Protein AF-A0A0S9EVK9-F1 (afdb_monomer)

Solvent-accessible surface area (backbone atoms only — not comparable to full-atom values): 9084 Å² total; per-residue (Å²): 111,67,34,51,65,43,70,71,60,39,54,47,44,68,74,63,48,76,78,95,62,86,56,40,93,83,72,45,74,89,84,74,71,67,26,66,79,41,80,55,99,51,52,30,57,53,98,85,66,33,39,28,31,40,39,28,41,49,50,67,58,40,41,69,64,36,43,64,50,28,63,77,66,72,50,96,62,34,36,37,50,54,49,40,40,48,49,5,45,76,68,69,28,47,25,48,41,90,61,53,38,83,83,28,37,45,44,38,30,49,42,54,70,70,54,52,55,54,52,21,64,36,91,64,27,66,36,35,34,43,37,63,47,88,41,79,73,62,57,95,72,81,60,89,89,65,78,70,54,78,88,56,70,76,84,130

Nearest PDB structures (foldseek):
  8c4x-assembly2_B  TM=7.072E-01  e=1.702E-02  Actinomadura keratinilytica
  8c4z-assembly1_A  TM=4.756E-01  e=8.420E-03  Thermus sp. Rt41A
  3sqo-assembly1_P  TM=5.079E-01  e=5.739E-02  Homo sapiens
  8gkq-assembly1_A  TM=5.161E-01  e=5.386E-01  Aspergillus fumigatus Af293
  8gkp-assembly2_J  TM=4.897E-01  e=9.580E-01  Aspergillus fumigatus Af293

Sequence (156 aa):
MTYSQDAAVCAWMAAHVQPFAWPVQAVGPRTWAPATVQTVDTPMRNAQGLAQYRVTSNLLVLQSHYAPQIQAKGLAQSSSQLWAQEAACKHAISVESQTLTNLSYEFTAYMPDSTAARIAQEDYTAGIRQVRKPDPCRPEVVFPGTPLPPECRTGT

Mean predicted aligned error: 5.92 Å

Secondary structure (DSSP, 8-state):
-EE---HHHHHHHHHHSPPP---HHHH-S--SPPPPEE--SSB-B-TT-PEEEEEE--HHHHHHHHHHHHHHHT----HHHHHHHHHHHHHT-EEEGGG--TT--EEEEEE-HHHHHHHHTSTT--EEEEPBPP-TTS-SS--TT-PPPGGGG---

Radius of gyration: 18.05 Å; Cα contacts (8 Å, |Δi|>4): 258; chains: 1; bounding box: 46×34×58 Å

Foldseek 3Di:
DKQAADPVLLVVLVVQADPDDFPCVQPNDQDDDQADEAEDPAFDADPVRFFKKKWFFDLSRLCSRCVVSCVVVVNPAASQRSVNNNLNNVLRWMWDCPQGDNRDGIIMTGDHPVSQVVSSRDSRTPYMYGHHDADLLDHPDDDPPDDGDPVNPPDD

Structure (mmCIF, N/CA/C/O backbone):
data_AF-A0A0S9EVK9-F1
#
_entry.id   AF-A0A0S9EVK9-F1
#
loop_
_atom_site.group_PDB
_atom_site.id
_atom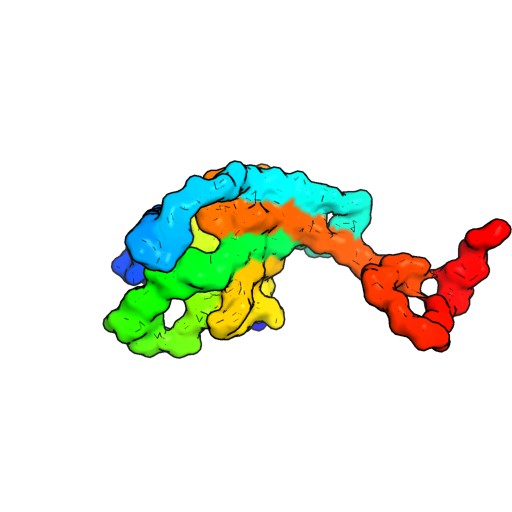_site.type_symbol
_atom_site.label_atom_id
_atom_site.label_alt_id
_atom_site.label_comp_id
_atom_site.label_asym_id
_atom_site.label_entity_id
_atom_site.label_seq_id
_atom_site.pdbx_PDB_ins_code
_atom_site.Cartn_x
_atom_site.Cartn_y
_atom_site.Cartn_z
_atom_site.occupancy
_atom_site.B_iso_or_equiv
_atom_site.auth_seq_id
_atom_site.auth_comp_id
_atom_site.auth_asym_id
_atom_site.auth_atom_id
_atom_site.pdbx_PDB_model_num
ATOM 1 N N . MET A 1 1 ? 13.501 4.669 5.309 1.00 66.31 1 MET A N 1
ATOM 2 C CA . MET A 1 1 ? 12.965 3.636 6.218 1.00 66.31 1 MET A CA 1
ATOM 3 C C . MET A 1 1 ? 12.209 2.632 5.356 1.00 66.31 1 MET A C 1
ATOM 5 O O . MET A 1 1 ? 11.792 2.987 4.259 1.00 66.31 1 MET A O 1
ATOM 9 N N . THR A 1 2 ? 12.073 1.387 5.785 1.00 83.06 2 THR A N 1
ATOM 10 C CA . THR A 1 2 ? 11.271 0.386 5.067 1.00 83.06 2 THR A CA 1
ATOM 11 C C . THR A 1 2 ? 10.285 -0.169 6.075 1.00 83.06 2 THR A C 1
ATOM 13 O O . THR A 1 2 ? 10.692 -0.489 7.190 1.00 83.06 2 THR A O 1
ATOM 16 N N . TYR A 1 3 ? 9.008 -0.230 5.716 1.00 86.25 3 TYR A N 1
ATOM 17 C CA . TYR A 1 3 ? 8.003 -0.901 6.531 1.00 86.25 3 TYR A CA 1
ATOM 18 C C . TYR A 1 3 ? 8.029 -2.374 6.148 1.00 86.25 3 TYR A C 1
ATOM 20 O O . TYR A 1 3 ? 7.862 -2.717 4.979 1.00 86.25 3 TYR A O 1
ATOM 28 N N . SER A 1 4 ? 8.293 -3.233 7.121 1.00 87.50 4 SER A N 1
ATOM 29 C CA . SER A 1 4 ? 8.345 -4.680 6.949 1.00 87.50 4 SER A CA 1
ATOM 30 C C . SER A 1 4 ? 7.443 -5.358 7.974 1.00 87.50 4 SER A C 1
ATOM 32 O O . SER A 1 4 ? 6.895 -4.720 8.879 1.00 87.50 4 SER A O 1
ATOM 34 N N . GLN A 1 5 ? 7.272 -6.667 7.815 1.00 88.25 5 GLN A N 1
ATOM 35 C CA . GLN A 1 5 ? 6.519 -7.498 8.742 1.00 88.25 5 GLN A CA 1
ATOM 36 C C . GLN A 1 5 ? 7.331 -7.729 10.028 1.00 88.25 5 GLN A C 1
ATOM 38 O O . GLN A 1 5 ? 7.983 -8.756 10.194 1.00 88.25 5 GLN A O 1
ATOM 43 N N . ASP A 1 6 ? 7.322 -6.748 10.926 1.00 92.81 6 ASP A N 1
ATOM 44 C CA . ASP A 1 6 ? 7.801 -6.923 12.296 1.00 92.81 6 ASP A CA 1
ATOM 45 C C . ASP A 1 6 ? 6.668 -7.468 13.174 1.00 92.81 6 ASP A C 1
ATOM 47 O O . ASP A 1 6 ? 5.570 -6.915 13.199 1.00 92.81 6 ASP A O 1
ATOM 51 N N . ALA A 1 7 ? 6.917 -8.561 13.898 1.00 92.75 7 ALA A N 1
ATOM 52 C CA . ALA A 1 7 ? 5.871 -9.257 14.645 1.00 92.75 7 ALA A CA 1
ATOM 53 C C . ALA A 1 7 ? 5.240 -8.390 15.749 1.00 92.75 7 ALA A C 1
ATOM 55 O O . ALA A 1 7 ? 4.021 -8.429 15.932 1.00 92.75 7 ALA A O 1
ATOM 56 N N . ALA A 1 8 ? 6.041 -7.591 16.460 1.00 94.50 8 ALA A N 1
ATOM 57 C CA . ALA A 1 8 ? 5.542 -6.728 17.526 1.00 94.50 8 ALA A CA 1
ATOM 58 C C . ALA A 1 8 ? 4.725 -5.568 16.946 1.00 94.50 8 ALA A C 1
ATOM 60 O O . ALA A 1 8 ? 3.635 -5.270 17.440 1.00 94.50 8 ALA A O 1
ATOM 61 N N . VAL A 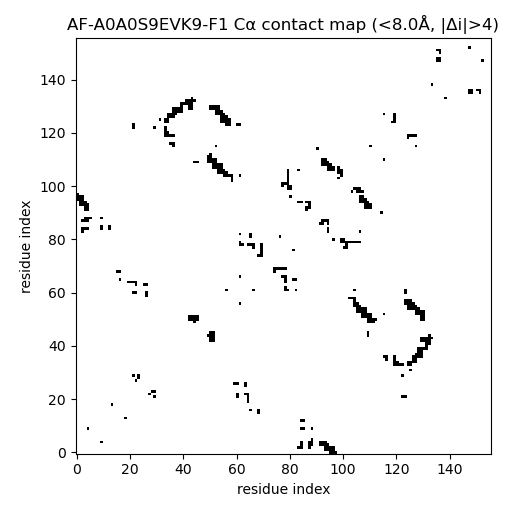1 9 ? 5.203 -4.965 15.854 1.00 92.56 9 VAL A N 1
ATOM 62 C CA . VAL A 1 9 ? 4.465 -3.909 15.151 1.00 92.56 9 VAL A CA 1
ATOM 63 C C . VAL A 1 9 ? 3.164 -4.452 14.560 1.00 92.56 9 VAL A C 1
ATOM 65 O O . VAL A 1 9 ? 2.122 -3.819 14.707 1.00 92.56 9 VAL A O 1
ATOM 68 N N . CYS A 1 10 ? 3.173 -5.637 13.952 1.00 94.94 10 CYS A N 1
ATOM 69 C CA . CYS A 1 10 ? 1.966 -6.227 13.375 1.00 94.94 10 CYS A CA 1
ATOM 70 C C . CYS A 1 10 ? 0.936 -6.629 14.433 1.00 94.94 10 CYS A C 1
ATOM 72 O O . CYS A 1 10 ? -0.257 -6.405 14.227 1.00 94.94 10 CYS A O 1
ATOM 74 N N . ALA A 1 11 ? 1.375 -7.147 15.582 1.00 95.25 11 ALA A N 1
ATOM 75 C CA . ALA A 1 11 ? 0.488 -7.386 16.717 1.00 95.25 11 ALA A CA 1
ATOM 76 C C . ALA A 1 11 ? -0.117 -6.074 17.240 1.00 95.25 11 ALA A C 1
ATOM 78 O O . ALA A 1 11 ? -1.316 -6.009 17.516 1.00 95.25 11 ALA A O 1
ATOM 79 N N . TRP A 1 12 ? 0.686 -5.009 17.322 1.00 93.81 12 TRP A N 1
ATOM 80 C CA . TRP A 1 12 ? 0.192 -3.689 17.701 1.00 93.81 12 TRP A CA 1
ATOM 81 C C . TRP A 1 12 ? -0.843 -3.162 16.701 1.00 93.81 12 TRP A C 1
ATOM 83 O O . TRP A 1 12 ? -1.916 -2.738 17.128 1.00 93.81 12 TRP A O 1
ATOM 93 N N . MET A 1 13 ? -0.567 -3.247 15.394 1.00 93.44 13 MET A N 1
ATOM 94 C CA . MET A 1 13 ? -1.494 -2.827 14.337 1.00 93.44 13 MET A CA 1
ATOM 95 C C . MET A 1 13 ? -2.822 -3.570 14.455 1.00 93.44 13 MET A C 1
ATOM 97 O O . MET A 1 13 ? -3.862 -2.928 14.519 1.00 93.44 13 MET A O 1
ATOM 101 N N . ALA A 1 14 ? -2.795 -4.898 14.581 1.00 93.12 14 ALA A N 1
ATOM 102 C CA . ALA A 1 14 ? -4.007 -5.705 14.715 1.00 93.12 14 ALA A CA 1
ATOM 103 C C . ALA A 1 14 ? -4.828 -5.366 15.975 1.00 93.12 14 ALA A C 1
ATOM 105 O O . ALA A 1 14 ? -6.051 -5.475 15.963 1.00 93.12 14 ALA A O 1
ATOM 106 N N . ALA A 1 15 ? -4.171 -4.951 17.061 1.00 92.94 15 ALA A N 1
ATOM 107 C CA . ALA A 1 15 ? -4.840 -4.590 18.309 1.00 92.94 15 ALA A CA 1
ATOM 108 C C . ALA A 1 15 ? -5.385 -3.148 18.333 1.00 92.94 15 ALA A C 1
ATOM 110 O O . ALA A 1 15 ? -6.273 -2.847 19.132 1.00 92.94 15 ALA A O 1
ATOM 111 N N . HIS A 1 16 ? -4.851 -2.242 17.505 1.00 90.88 16 HIS A N 1
ATOM 112 C CA . HIS A 1 16 ? -5.112 -0.799 17.626 1.00 90.88 16 HIS A CA 1
ATOM 113 C C . HIS A 1 16 ? -5.686 -0.147 16.371 1.00 90.88 16 HIS A C 1
ATOM 115 O O . HIS A 1 16 ? -6.349 0.888 16.477 1.00 90.88 16 HIS A O 1
ATOM 121 N N . VAL A 1 17 ? -5.451 -0.730 15.201 1.00 90.56 17 VAL A N 1
ATOM 122 C CA . VAL A 1 17 ? -6.008 -0.283 13.929 1.00 90.56 17 VAL A CA 1
ATOM 123 C C . VAL A 1 17 ? -7.197 -1.172 13.609 1.00 90.56 17 VAL A C 1
ATOM 125 O O . VAL A 1 17 ? -7.093 -2.394 13.560 1.00 90.56 17 VAL A O 1
ATOM 128 N N . GLN A 1 18 ? -8.359 -0.541 13.461 1.00 88.44 18 GLN A N 1
ATOM 129 C CA . GLN A 1 18 ? -9.575 -1.255 13.094 1.00 88.44 18 GLN A CA 1
ATOM 130 C C . GLN A 1 18 ? -9.410 -1.846 11.692 1.00 88.44 18 GLN A C 1
ATOM 132 O O . GLN A 1 18 ? -8.817 -1.174 10.849 1.00 88.44 18 GLN A O 1
ATOM 137 N N . PRO A 1 19 ? -9.958 -3.041 11.408 1.00 89.00 19 PRO A N 1
ATOM 138 C CA . PRO A 1 19 ? -9.987 -3.561 10.050 1.00 89.00 19 PRO A CA 1
ATOM 139 C C . PRO A 1 19 ? -10.565 -2.531 9.082 1.00 89.00 19 PRO A C 1
ATOM 141 O O . PRO A 1 19 ? -11.505 -1.805 9.428 1.00 89.00 19 PRO A O 1
ATOM 144 N N . PHE A 1 20 ? -10.020 -2.476 7.867 1.00 90.25 20 PHE A N 1
ATOM 145 C CA . PHE A 1 20 ? -10.525 -1.546 6.869 1.00 90.25 20 PHE A CA 1
ATOM 146 C C . PHE A 1 20 ? -12.021 -1.758 6.614 1.00 90.25 20 PHE A C 1
ATOM 148 O O . PHE A 1 20 ? -12.465 -2.845 6.244 1.00 90.25 20 PHE A O 1
ATOM 155 N N . ALA A 1 21 ? -12.778 -0.676 6.757 1.00 88.75 21 ALA A N 1
ATOM 156 C CA . ALA A 1 21 ? -14.165 -0.576 6.349 1.00 88.75 21 ALA A CA 1
ATOM 157 C C . ALA A 1 21 ? -14.318 0.695 5.519 1.00 88.75 21 ALA A C 1
ATOM 159 O O . ALA A 1 21 ? -13.829 1.760 5.908 1.00 88.75 21 ALA A O 1
ATOM 160 N N . TRP A 1 22 ? -14.998 0.586 4.377 1.00 90.94 22 TRP A N 1
ATOM 161 C CA . TRP A 1 22 ? -15.192 1.727 3.493 1.00 90.94 22 TRP A CA 1
ATOM 162 C C . TRP A 1 22 ? -15.986 2.842 4.207 1.00 90.94 22 TRP A C 1
ATOM 164 O O . TRP A 1 22 ? -17.124 2.605 4.627 1.00 90.94 22 TRP A O 1
ATOM 174 N N . PRO A 1 23 ? -15.439 4.066 4.342 1.00 91.06 23 PRO A N 1
ATOM 175 C CA . PRO A 1 23 ? -16.036 5.115 5.166 1.00 91.06 23 PRO A CA 1
ATOM 176 C C . PRO A 1 23 ? -17.151 5.871 4.421 1.00 91.06 23 PRO A C 1
ATOM 178 O O . PRO A 1 23 ? -17.029 7.066 4.156 1.00 91.06 23 PRO A O 1
ATOM 181 N N . VAL A 1 24 ? -18.260 5.186 4.097 1.00 91.19 24 VAL A N 1
ATOM 182 C CA . VAL A 1 24 ? -19.371 5.709 3.263 1.00 91.19 24 VAL A CA 1
ATOM 183 C C . VAL A 1 24 ? -19.852 7.093 3.711 1.00 91.19 24 VAL A C 1
ATOM 185 O O . VAL A 1 24 ? -20.134 7.948 2.878 1.00 91.19 24 VAL A O 1
ATOM 188 N N . GLN A 1 25 ? -19.925 7.330 5.023 1.00 91.31 25 GLN A N 1
ATOM 189 C CA . GLN A 1 25 ? -20.400 8.598 5.585 1.00 91.31 25 GLN A CA 1
ATOM 190 C C . GLN A 1 25 ? -19.467 9.783 5.291 1.00 91.31 25 GLN A C 1
ATOM 192 O O . GLN A 1 25 ? -19.941 10.911 5.206 1.00 91.31 25 GLN A O 1
ATOM 197 N N . ALA A 1 26 ? -18.164 9.537 5.134 1.00 90.44 26 ALA A N 1
ATOM 198 C CA . ALA A 1 26 ? -17.161 10.577 4.912 1.00 90.44 26 ALA A CA 1
ATOM 199 C C . ALA A 1 26 ? -16.789 10.742 3.430 1.00 90.44 26 ALA A C 1
ATOM 201 O O . ALA A 1 26 ? -16.526 11.858 2.990 1.00 90.44 26 ALA A O 1
ATOM 202 N N . VAL A 1 27 ? -16.766 9.648 2.656 1.00 90.44 27 VAL A N 1
ATOM 203 C CA . VAL A 1 27 ? -16.261 9.651 1.264 1.00 90.44 27 VAL A CA 1
ATOM 204 C C . VAL A 1 27 ? -17.313 9.297 0.213 1.00 90.44 27 VAL A C 1
ATOM 206 O O . VAL A 1 27 ? -17.010 9.283 -0.977 1.00 90.44 27 VAL A O 1
ATOM 209 N N . GLY A 1 28 ? -18.547 9.015 0.636 1.00 90.31 28 GLY A N 1
ATOM 210 C CA . GLY A 1 28 ? -19.611 8.524 -0.236 1.00 90.31 28 GLY A CA 1
ATOM 211 C C . GLY A 1 28 ? -19.487 7.028 -0.556 1.00 90.31 28 GLY A C 1
ATOM 212 O O . GLY A 1 28 ? -18.579 6.348 -0.068 1.00 90.31 28 GLY A O 1
ATOM 213 N N . PRO A 1 29 ? -20.421 6.467 -1.346 1.00 88.94 29 PRO A N 1
ATOM 214 C CA . PRO A 1 29 ? -20.352 5.071 -1.765 1.00 88.94 29 PRO A CA 1
ATOM 215 C C . PRO A 1 29 ? -19.119 4.822 -2.639 1.00 88.94 29 PRO A C 1
ATOM 217 O O . PRO A 1 29 ? -18.659 5.706 -3.361 1.00 88.94 29 PRO A O 1
ATOM 220 N N . ARG A 1 30 ? -18.601 3.592 -2.614 1.00 86.31 30 ARG A N 1
ATOM 221 C CA . ARG A 1 30 ? -17.535 3.182 -3.530 1.00 86.31 30 ARG A CA 1
ATOM 222 C C . ARG A 1 30 ? -18.085 3.127 -4.953 1.00 86.31 30 ARG A C 1
ATOM 224 O O . ARG A 1 30 ? -18.962 2.318 -5.243 1.00 86.31 30 ARG A O 1
ATOM 231 N N . THR A 1 31 ? -17.567 3.976 -5.834 1.00 81.69 31 THR A N 1
ATOM 232 C CA . THR A 1 31 ? -18.036 4.089 -7.226 1.00 81.69 31 THR A CA 1
ATOM 233 C C . THR A 1 31 ? -17.069 3.509 -8.257 1.00 81.69 31 THR A C 1
ATOM 235 O O . THR A 1 31 ? -17.438 3.393 -9.423 1.00 81.69 31 THR A O 1
ATOM 238 N N . TRP A 1 32 ? -15.851 3.121 -7.861 1.00 79.19 32 TRP A N 1
ATOM 239 C CA . TRP A 1 32 ? -14.865 2.536 -8.771 1.00 79.19 32 TRP A CA 1
ATOM 240 C C . TRP A 1 32 ? -14.832 1.006 -8.707 1.00 79.19 32 TRP A C 1
ATOM 242 O O . TRP A 1 32 ? -15.046 0.395 -7.659 1.00 79.19 32 TRP A O 1
ATOM 252 N N . ALA A 1 33 ? -14.537 0.384 -9.850 1.00 83.94 33 ALA A N 1
ATOM 253 C CA . ALA A 1 33 ? -14.289 -1.051 -9.947 1.00 83.94 33 ALA A CA 1
ATOM 254 C C . ALA A 1 33 ? -12.994 -1.445 -9.203 1.00 83.94 33 ALA A C 1
ATOM 256 O O . ALA A 1 33 ? -12.142 -0.583 -8.969 1.00 83.94 33 ALA A O 1
ATOM 257 N N . PRO A 1 34 ? -12.811 -2.730 -8.834 1.00 85.81 34 PRO A N 1
ATOM 258 C CA . PRO A 1 34 ? -11.510 -3.234 -8.394 1.00 85.81 34 PRO A CA 1
ATOM 259 C C . PRO A 1 34 ? -10.390 -2.818 -9.350 1.00 85.81 34 PRO A C 1
ATOM 261 O O . PRO A 1 34 ? -10.577 -2.790 -10.571 1.00 85.81 34 PRO A O 1
ATOM 264 N N . ALA A 1 35 ? -9.227 -2.489 -8.792 1.00 93.12 35 ALA A N 1
ATOM 265 C CA . ALA A 1 35 ? -8.096 -2.075 -9.600 1.00 93.12 35 ALA A CA 1
ATOM 266 C C . ALA A 1 35 ? -7.631 -3.238 -10.489 1.00 93.12 35 ALA A C 1
ATOM 268 O O . ALA A 1 35 ? -7.662 -4.406 -10.103 1.00 93.12 35 ALA A O 1
ATOM 269 N N . THR A 1 36 ? -7.169 -2.915 -11.694 1.00 94.56 36 THR A N 1
ATOM 270 C CA . THR A 1 36 ? -6.480 -3.881 -12.556 1.00 94.56 36 THR A CA 1
ATOM 271 C C . THR A 1 36 ? -4.980 -3.672 -12.425 1.00 94.56 36 THR A C 1
ATOM 273 O O . THR A 1 36 ? -4.510 -2.534 -12.464 1.00 94.56 36 THR A O 1
ATOM 276 N N . VAL A 1 37 ? -4.225 -4.764 -12.280 1.00 97.19 37 VAL A N 1
ATOM 277 C CA . VAL A 1 37 ? -2.762 -4.707 -12.225 1.00 97.19 37 VAL A CA 1
ATOM 278 C C . VAL A 1 37 ? -2.209 -4.300 -13.584 1.00 97.19 37 VAL A C 1
ATOM 280 O O . VAL A 1 37 ? -2.316 -5.041 -14.556 1.00 97.19 37 VAL A O 1
ATOM 283 N N . GLN A 1 38 ? -1.595 -3.122 -13.640 1.00 96.88 38 GLN A N 1
ATOM 284 C CA . GLN A 1 38 ? -0.927 -2.625 -14.837 1.00 96.88 38 GLN A CA 1
ATOM 285 C C . GLN A 1 38 ? 0.535 -3.085 -14.858 1.00 96.88 38 GLN A C 1
ATOM 287 O O . GLN A 1 38 ? 1.341 -2.685 -14.013 1.00 96.88 38 GLN A O 1
ATOM 292 N N . THR A 1 39 ? 0.888 -3.920 -15.831 1.00 95.19 39 THR A N 1
ATOM 293 C CA . THR A 1 39 ? 2.264 -4.379 -16.068 1.00 95.19 39 THR A CA 1
ATOM 294 C C . THR A 1 39 ? 2.987 -3.483 -17.072 1.00 95.19 39 THR A C 1
ATOM 296 O O . THR A 1 39 ? 2.352 -2.819 -17.890 1.00 95.19 39 THR A O 1
ATOM 299 N N . VAL A 1 40 ? 4.318 -3.470 -17.031 1.00 93.56 40 VAL A N 1
ATOM 300 C CA . VAL A 1 40 ? 5.168 -2.724 -17.978 1.00 93.56 40 VAL A CA 1
ATOM 301 C C . VAL A 1 40 ? 6.225 -3.649 -18.580 1.00 93.56 40 VAL A C 1
ATOM 303 O O . VAL A 1 40 ? 6.581 -4.651 -17.967 1.00 93.56 40 VAL A O 1
ATOM 306 N N . ASP A 1 41 ? 6.759 -3.309 -19.756 1.00 90.75 41 ASP A N 1
ATOM 307 C CA . ASP A 1 41 ? 7.697 -4.187 -20.488 1.00 90.75 41 ASP A CA 1
ATOM 308 C C . ASP A 1 41 ? 9.030 -4.382 -19.751 1.00 90.75 41 ASP A C 1
ATOM 310 O O . ASP A 1 41 ? 9.643 -5.446 -19.797 1.00 90.75 41 ASP A O 1
ATOM 314 N N . THR A 1 42 ? 9.484 -3.338 -19.055 1.00 91.75 42 THR A N 1
ATOM 315 C CA . THR A 1 42 ? 10.758 -3.300 -18.327 1.00 91.75 42 THR A CA 1
ATOM 316 C C . THR A 1 42 ? 10.526 -2.900 -16.870 1.00 91.75 42 THR A C 1
ATOM 318 O O . THR A 1 42 ? 10.816 -1.765 -16.487 1.00 91.75 42 THR A O 1
ATOM 321 N N . PRO A 1 43 ? 9.968 -3.787 -16.027 1.00 94.62 43 PRO A N 1
ATOM 322 C CA . PRO A 1 43 ? 9.694 -3.454 -14.636 1.00 94.62 43 PRO A CA 1
ATOM 323 C C . PRO A 1 43 ? 10.994 -3.345 -13.836 1.00 94.62 43 PRO A C 1
ATOM 325 O O . PRO A 1 43 ? 11.949 -4.097 -14.052 1.00 94.62 43 PRO A O 1
ATOM 328 N N . MET A 1 44 ? 11.024 -2.424 -12.877 1.00 94.75 44 MET A N 1
ATOM 329 C CA . MET A 1 44 ? 12.069 -2.382 -11.863 1.00 94.75 44 MET A CA 1
ATOM 330 C C . MET A 1 44 ? 11.958 -3.626 -10.981 1.00 94.75 44 MET A C 1
ATOM 332 O O . MET A 1 44 ? 10.863 -3.977 -10.537 1.00 94.75 44 MET A O 1
ATOM 336 N N . ARG A 1 45 ? 13.084 -4.303 -10.737 1.00 95.06 45 ARG A N 1
ATOM 337 C CA . ARG A 1 45 ? 13.145 -5.530 -9.935 1.00 95.06 45 ARG A CA 1
ATOM 338 C C . ARG A 1 45 ? 14.231 -5.440 -8.870 1.00 95.06 45 ARG A C 1
ATOM 340 O O . ARG A 1 45 ? 15.266 -4.821 -9.109 1.00 95.06 45 ARG A O 1
ATOM 347 N N . ASN A 1 46 ? 13.998 -6.067 -7.720 1.00 93.19 46 ASN A N 1
ATOM 348 C CA . ASN A 1 46 ? 15.016 -6.213 -6.679 1.00 93.19 46 ASN A CA 1
ATOM 349 C C . ASN A 1 46 ? 15.947 -7.407 -6.964 1.00 93.19 46 ASN A C 1
ATOM 351 O O . ASN A 1 46 ? 15.784 -8.124 -7.953 1.00 93.19 46 ASN A O 1
ATOM 355 N N . ALA A 1 47 ? 16.918 -7.639 -6.076 1.00 92.94 47 ALA A N 1
ATOM 356 C CA . ALA A 1 47 ? 17.884 -8.735 -6.193 1.00 92.94 47 ALA A CA 1
ATOM 357 C C . ALA A 1 47 ? 17.235 -10.135 -6.209 1.00 92.94 47 ALA A C 1
ATOM 359 O O . ALA A 1 47 ? 17.811 -11.075 -6.743 1.00 92.94 47 ALA A O 1
ATOM 360 N N . GLN A 1 48 ? 16.030 -10.271 -5.652 1.00 92.56 48 GLN A N 1
ATOM 361 C CA . GLN A 1 48 ? 15.239 -11.502 -5.633 1.00 92.56 48 GLN A CA 1
ATOM 362 C C . GLN A 1 48 ? 14.347 -11.661 -6.878 1.00 92.56 48 GLN A C 1
ATOM 364 O O . GLN A 1 48 ? 13.575 -12.612 -6.967 1.00 92.56 48 GLN A O 1
ATOM 369 N N . GLY A 1 49 ? 14.411 -10.729 -7.833 1.00 93.56 49 GLY A N 1
ATOM 370 C CA . GLY A 1 49 ? 13.615 -10.758 -9.060 1.00 93.56 49 GLY A CA 1
ATOM 371 C C . GLY A 1 49 ? 12.160 -10.305 -8.895 1.00 93.56 49 GLY A C 1
ATOM 372 O O . GLY A 1 49 ? 11.413 -10.318 -9.876 1.00 93.56 49 GLY A O 1
ATOM 373 N N . LEU A 1 50 ? 11.743 -9.860 -7.705 1.00 95.31 50 LEU A N 1
ATOM 374 C CA . LEU A 1 50 ? 10.399 -9.322 -7.482 1.00 95.31 50 LEU A CA 1
ATOM 375 C C . LEU A 1 50 ? 10.260 -7.972 -8.179 1.00 95.31 50 LEU A C 1
ATOM 377 O O . LEU A 1 50 ? 11.168 -7.147 -8.095 1.00 95.31 50 LEU A O 1
ATOM 381 N N . ALA A 1 51 ? 9.129 -7.741 -8.848 1.00 96.25 51 ALA A N 1
ATOM 382 C CA . ALA A 1 51 ? 8.829 -6.442 -9.437 1.00 96.25 51 ALA A CA 1
ATOM 383 C C . ALA A 1 51 ? 8.433 -5.436 -8.350 1.00 96.25 51 ALA A C 1
ATOM 385 O O . ALA A 1 51 ? 7.802 -5.791 -7.351 1.00 96.25 51 ALA A O 1
ATOM 386 N N . GLN A 1 52 ? 8.805 -4.174 -8.552 1.00 96.12 52 GLN A N 1
ATOM 387 C CA . GLN A 1 52 ? 8.297 -3.082 -7.738 1.00 96.12 52 GLN A CA 1
ATOM 388 C C . GLN A 1 52 ? 6.931 -2.646 -8.261 1.00 96.12 52 GLN A C 1
ATOM 390 O O . GLN A 1 52 ? 6.759 -2.398 -9.457 1.00 96.12 52 GLN A O 1
ATOM 395 N N . TYR A 1 53 ? 5.979 -2.495 -7.355 1.00 97.00 53 TYR A N 1
ATOM 396 C CA . TYR A 1 53 ? 4.652 -1.978 -7.638 1.00 97.00 53 TYR A CA 1
ATOM 397 C C . TYR A 1 53 ? 4.432 -0.675 -6.889 1.00 97.00 53 TYR A C 1
ATOM 399 O O . TYR A 1 53 ? 4.775 -0.564 -5.714 1.00 97.00 53 TYR A O 1
ATOM 407 N N . ARG A 1 54 ? 3.817 0.288 -7.571 1.00 96.62 54 ARG A N 1
ATOM 408 C CA . ARG A 1 54 ? 3.183 1.459 -6.977 1.00 96.62 54 ARG A CA 1
ATOM 409 C C . ARG A 1 54 ? 1.718 1.124 -6.749 1.00 96.62 54 ARG A C 1
ATOM 411 O O . ARG A 1 54 ? 1.014 0.796 -7.705 1.00 96.62 54 ARG A O 1
ATOM 418 N N . VAL A 1 55 ? 1.285 1.197 -5.499 1.00 96.12 55 VAL A N 1
ATOM 419 C CA . VAL A 1 55 ? -0.108 1.012 -5.088 1.00 96.12 55 VAL A CA 1
ATOM 420 C C . VAL A 1 55 ? -0.668 2.373 -4.719 1.00 96.12 55 VAL A C 1
ATOM 422 O O . VAL A 1 55 ? -0.025 3.134 -4.001 1.00 96.12 55 VAL A O 1
ATOM 425 N N . THR A 1 56 ? -1.861 2.672 -5.209 1.00 95.25 56 THR A N 1
ATOM 426 C CA . THR A 1 56 ? -2.515 3.969 -5.081 1.00 95.25 56 THR A CA 1
ATOM 427 C C . THR A 1 56 ? -3.898 3.780 -4.470 1.00 95.25 56 THR A C 1
ATOM 429 O O . THR A 1 56 ? -4.665 2.908 -4.880 1.00 95.25 56 THR A O 1
ATOM 432 N N . SER A 1 57 ? -4.220 4.621 -3.497 1.00 93.38 57 SER A N 1
ATOM 433 C CA . SER A 1 57 ? -5.533 4.750 -2.870 1.00 93.38 57 SER A CA 1
ATOM 434 C C . SE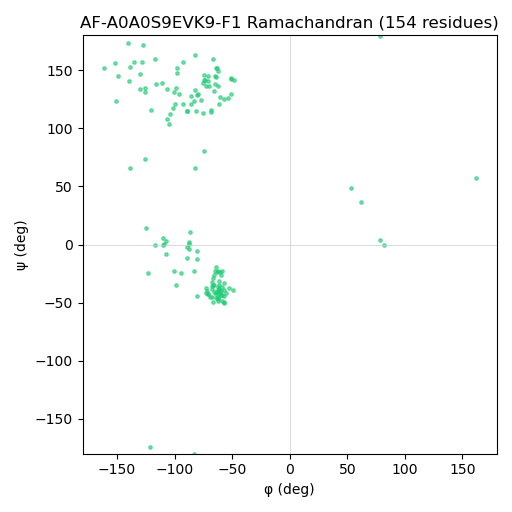R A 1 57 ? -6.039 6.187 -3.045 1.00 93.38 57 SER A C 1
ATOM 436 O O . SER A 1 57 ? -5.427 7.004 -3.733 1.00 93.38 57 SER A O 1
ATOM 438 N N . ASN A 1 58 ? -7.169 6.513 -2.432 1.00 91.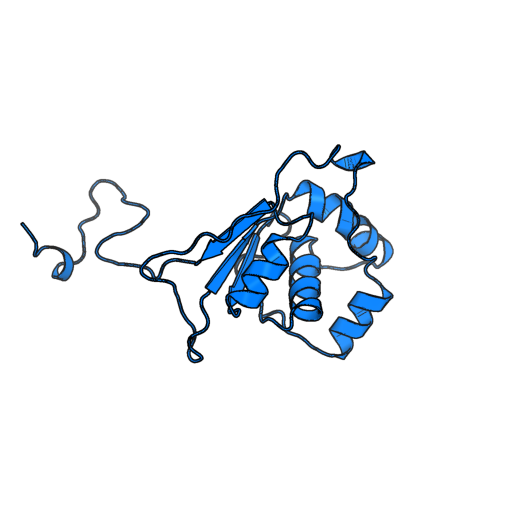62 58 ASN A N 1
ATOM 439 C CA . ASN A 1 58 ? -7.655 7.879 -2.315 1.00 91.62 58 ASN A CA 1
ATOM 440 C C . ASN A 1 58 ? -7.244 8.461 -0.956 1.00 91.62 58 ASN A C 1
ATOM 442 O O . ASN A 1 58 ? -7.501 7.860 0.087 1.00 91.62 58 ASN A O 1
ATOM 446 N N . LEU A 1 59 ? -6.638 9.653 -0.964 1.00 91.75 59 LEU A N 1
ATOM 447 C CA . LEU A 1 59 ? -6.160 10.308 0.257 1.00 91.75 59 LEU A CA 1
ATOM 448 C C . LEU A 1 59 ? -7.266 10.471 1.309 1.00 91.75 59 LEU A C 1
ATOM 450 O O . LEU A 1 59 ? -7.032 10.205 2.485 1.00 91.75 59 LEU A O 1
ATOM 454 N N . LEU A 1 60 ? -8.473 10.857 0.891 1.00 92.94 60 LEU A N 1
ATOM 455 C CA . LEU A 1 60 ? -9.605 11.057 1.791 1.00 92.94 60 LEU A CA 1
ATOM 456 C C . LEU A 1 60 ? -10.075 9.733 2.412 1.00 92.94 60 LEU A C 1
ATOM 458 O O . LEU A 1 60 ? -10.443 9.714 3.584 1.00 92.94 60 LEU A O 1
ATOM 462 N N . VAL A 1 61 ? -10.020 8.624 1.664 1.00 93.44 61 VAL A N 1
ATOM 463 C CA . VAL A 1 61 ? -10.318 7.278 2.190 1.00 93.44 61 VAL A CA 1
ATOM 464 C C . VAL A 1 61 ? -9.323 6.912 3.289 1.00 93.44 61 VAL A C 1
ATOM 466 O O . VAL A 1 61 ? -9.740 6.522 4.380 1.00 93.44 61 VAL A O 1
ATOM 469 N N . LEU A 1 62 ? -8.022 7.100 3.038 1.00 94.25 62 LEU A N 1
ATOM 470 C CA . LEU A 1 62 ? -6.975 6.826 4.028 1.00 94.25 62 LEU A CA 1
ATOM 471 C C . LEU A 1 62 ? -7.130 7.714 5.268 1.00 94.25 62 LEU A C 1
ATOM 473 O O . LEU A 1 62 ? -7.074 7.223 6.392 1.00 94.25 62 LEU A O 1
ATOM 477 N N . GLN A 1 63 ? -7.354 9.015 5.086 1.00 94.50 63 GLN A N 1
ATOM 478 C CA . GLN A 1 63 ? -7.548 9.945 6.200 1.00 94.50 63 GLN A CA 1
ATOM 479 C C . GLN A 1 63 ? -8.791 9.591 7.019 1.00 94.50 63 GLN A C 1
ATOM 481 O O . GLN A 1 63 ? -8.704 9.504 8.240 1.00 94.50 63 GLN A O 1
ATOM 486 N N . SER A 1 64 ? -9.916 9.301 6.366 1.00 94.50 64 SER A N 1
ATOM 487 C CA . SER A 1 64 ? -11.153 8.904 7.051 1.00 94.50 64 SER A CA 1
ATOM 488 C C . SER A 1 64 ? -10.988 7.609 7.844 1.00 94.50 64 SER A C 1
ATOM 490 O O . SER A 1 64 ? -11.585 7.466 8.908 1.00 94.50 64 SER A O 1
ATOM 492 N N . HIS A 1 65 ? -10.181 6.670 7.342 1.00 93.94 65 HIS A N 1
ATOM 493 C CA . HIS A 1 65 ? -9.958 5.396 8.012 1.00 93.94 65 HIS A CA 1
ATOM 494 C C . HIS A 1 65 ? -8.928 5.473 9.148 1.00 93.94 65 HIS A C 1
ATOM 496 O O . HIS A 1 65 ? -9.207 4.904 10.196 1.00 93.94 65 HIS A O 1
ATOM 502 N N . TYR A 1 66 ? -7.784 6.155 8.960 1.00 94.56 66 TYR A N 1
ATOM 503 C CA . TYR A 1 66 ? -6.636 6.125 9.887 1.00 94.56 66 TYR A CA 1
ATOM 504 C C . TYR A 1 66 ? -6.515 7.343 10.826 1.00 94.56 66 TYR A C 1
ATOM 506 O O . TYR A 1 66 ? -5.849 7.256 11.862 1.00 94.56 66 TYR A O 1
ATOM 514 N N . ALA A 1 67 ? -7.092 8.504 10.485 1.00 93.19 67 ALA A N 1
ATOM 515 C CA . ALA A 1 67 ? -6.972 9.705 11.324 1.00 93.19 67 ALA A CA 1
ATOM 516 C C . ALA A 1 67 ? -7.568 9.535 12.738 1.00 93.19 67 ALA A C 1
ATOM 518 O O . ALA A 1 67 ? -6.931 9.995 13.691 1.00 93.19 67 ALA A O 1
ATOM 519 N N . PRO A 1 68 ? -8.714 8.846 12.930 1.00 92.00 68 PRO A N 1
ATOM 520 C CA . PRO A 1 68 ? -9.260 8.624 14.268 1.00 92.00 68 PRO A CA 1
ATOM 521 C C . PRO A 1 68 ? -8.302 7.861 15.190 1.00 92.00 68 PRO A C 1
ATOM 523 O O . PRO A 1 68 ? -8.162 8.215 16.359 1.00 92.00 68 PRO A O 1
ATOM 526 N N . GLN A 1 69 ? -7.605 6.843 14.679 1.00 91.25 69 GLN A N 1
ATOM 527 C CA . GLN A 1 69 ? -6.643 6.050 15.450 1.00 91.25 69 GLN A CA 1
ATOM 528 C C . GLN A 1 69 ? -5.385 6.867 15.746 1.00 91.25 69 GLN A C 1
ATOM 530 O O . GLN A 1 69 ? -4.889 6.813 16.870 1.00 91.25 69 GLN A O 1
ATOM 535 N N . ILE A 1 70 ? -4.907 7.665 14.783 1.00 93.25 70 ILE A N 1
ATOM 536 C CA . ILE A 1 70 ? -3.777 8.587 14.986 1.00 93.25 70 ILE A CA 1
ATOM 537 C C . ILE A 1 70 ? -4.075 9.544 16.139 1.00 93.25 70 ILE A C 1
ATOM 539 O O . ILE A 1 70 ? -3.283 9.644 17.077 1.00 93.25 70 ILE A O 1
ATOM 543 N N . GLN A 1 71 ? -5.240 10.191 16.111 1.00 93.12 71 GLN A N 1
ATOM 544 C CA . GLN A 1 71 ? -5.643 11.140 17.142 1.00 93.12 71 GLN A CA 1
ATOM 545 C C . GLN A 1 71 ? -5.875 10.454 18.494 1.00 93.12 71 GLN A C 1
ATOM 547 O O . GLN A 1 71 ? -5.330 10.892 19.504 1.00 93.12 71 GLN A O 1
ATOM 552 N N . ALA A 1 72 ? -6.647 9.365 18.525 1.00 93.25 72 ALA A N 1
ATOM 553 C CA . ALA A 1 72 ? -7.001 8.671 19.764 1.00 93.25 72 ALA A CA 1
ATOM 554 C C . ALA A 1 72 ? -5.791 8.049 20.479 1.00 93.25 72 ALA A C 1
ATOM 556 O O . ALA A 1 72 ? -5.852 7.795 21.682 1.00 93.25 72 ALA A O 1
ATOM 557 N N . LYS A 1 73 ? -4.704 7.772 19.749 1.00 90.44 73 LYS A N 1
ATOM 558 C CA . LYS A 1 73 ? -3.481 7.160 20.283 1.00 90.44 73 LYS A CA 1
ATOM 559 C C . LYS A 1 73 ? -2.289 8.120 20.345 1.00 90.44 73 LYS A C 1
ATOM 561 O O . LYS A 1 73 ? -1.225 7.700 20.786 1.00 90.44 73 LYS A O 1
ATOM 566 N N . GLY A 1 74 ? -2.450 9.383 19.937 1.00 91.38 74 GLY A N 1
ATOM 567 C CA . GLY A 1 74 ? -1.377 10.384 19.959 1.00 91.38 74 GLY A CA 1
ATOM 568 C C . GLY A 1 74 ? -0.180 10.015 19.075 1.00 91.38 74 GLY A C 1
ATOM 569 O O . GLY A 1 74 ? 0.965 10.239 19.460 1.00 91.38 74 GLY A O 1
ATOM 570 N N . LEU A 1 75 ? -0.437 9.397 17.921 1.00 89.00 75 LEU A N 1
ATOM 571 C CA . LEU A 1 75 ? 0.600 8.918 17.007 1.00 89.00 75 LEU A CA 1
ATOM 572 C C . LEU A 1 75 ? 1.245 10.084 16.249 1.00 89.00 75 LEU A C 1
ATOM 574 O O . LEU A 1 75 ? 0.561 10.997 15.795 1.00 89.00 75 LEU A O 1
ATOM 578 N N . ALA A 1 76 ? 2.560 10.013 16.046 1.00 87.81 76 ALA A N 1
ATOM 579 C CA . ALA A 1 76 ? 3.311 10.9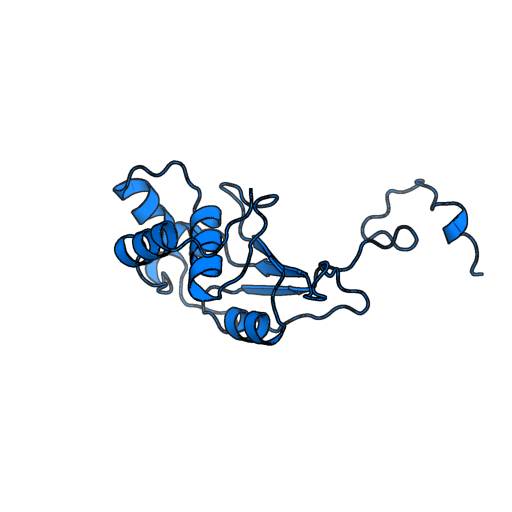61 15.216 1.00 87.81 76 ALA A CA 1
ATOM 580 C C . ALA A 1 76 ? 3.333 10.558 13.725 1.00 87.81 76 ALA A C 1
ATOM 582 O O . ALA A 1 76 ? 4.119 11.091 12.942 1.00 87.81 76 ALA A O 1
ATOM 583 N N . GLN A 1 77 ? 2.514 9.577 13.344 1.00 86.69 77 GLN A N 1
ATOM 584 C CA . GLN A 1 77 ? 2.473 8.973 12.019 1.00 86.69 77 GLN A CA 1
ATOM 585 C C . GLN A 1 77 ? 1.361 9.571 11.152 1.00 86.69 77 GLN A C 1
ATOM 587 O O . GLN A 1 77 ? 0.315 9.984 11.649 1.00 86.69 77 GLN A O 1
ATOM 592 N N . SER A 1 78 ? 1.567 9.550 9.836 1.00 92.81 78 SER A N 1
ATOM 593 C CA . SER A 1 78 ? 0.531 9.869 8.855 1.00 92.81 78 SER A CA 1
ATOM 594 C C . SER A 1 78 ? -0.390 8.684 8.561 1.00 92.81 78 SER A C 1
ATOM 596 O O . SER A 1 78 ? -0.032 7.520 8.768 1.00 92.81 78 SER A O 1
ATOM 598 N N . SER A 1 79 ? -1.554 8.963 7.965 1.00 94.69 79 SER A N 1
ATOM 599 C CA . SER A 1 79 ? -2.452 7.923 7.447 1.00 94.69 79 SER A CA 1
ATOM 600 C C . SER A 1 79 ? -1.762 7.013 6.425 1.00 94.69 79 SER A C 1
ATOM 602 O O . SER A 1 79 ? -1.954 5.802 6.458 1.00 94.69 79 SER A O 1
ATOM 604 N N . SER A 1 80 ? -0.910 7.562 5.550 1.00 93.62 80 SER A N 1
ATOM 605 C CA . SER A 1 80 ? -0.183 6.767 4.551 1.00 93.62 80 SER A CA 1
ATOM 606 C C . SER A 1 80 ? 0.855 5.836 5.187 1.00 93.62 80 SER A C 1
ATOM 608 O O . SER A 1 80 ? 1.117 4.756 4.667 1.00 93.62 80 SER A O 1
ATOM 610 N N . GLN A 1 81 ? 1.455 6.242 6.309 1.00 93.81 81 GLN A N 1
ATOM 611 C CA . GLN A 1 81 ? 2.429 5.430 7.036 1.00 93.81 81 GLN A CA 1
ATOM 612 C C . GLN A 1 81 ? 1.758 4.259 7.761 1.00 93.81 81 GLN A C 1
ATOM 614 O O . GLN A 1 81 ? 2.272 3.144 7.699 1.00 93.81 81 GLN A O 1
ATOM 619 N N . LEU A 1 82 ? 0.601 4.482 8.397 1.00 93.94 82 LEU A N 1
ATOM 620 C CA . LEU A 1 82 ? -0.184 3.386 8.979 1.00 93.94 82 LEU A CA 1
ATOM 621 C C . LEU A 1 82 ? -0.688 2.423 7.905 1.00 93.94 82 LEU A C 1
ATOM 623 O O . LEU A 1 82 ? -0.582 1.213 8.084 1.00 93.94 82 LEU A O 1
ATOM 627 N N . TRP A 1 83 ? -1.143 2.950 6.769 1.00 94.12 83 TRP A N 1
ATOM 628 C CA . TRP A 1 83 ? -1.544 2.135 5.627 1.00 94.12 83 TRP A CA 1
ATOM 629 C C . TRP A 1 83 ? -0.411 1.243 5.109 1.00 94.12 83 TRP A C 1
ATOM 631 O O . TRP A 1 83 ? -0.589 0.037 4.946 1.00 94.12 83 TRP A O 1
ATOM 641 N N . ALA A 1 84 ? 0.780 1.811 4.905 1.00 94.50 84 ALA A N 1
ATOM 642 C CA . ALA A 1 84 ? 1.958 1.058 4.485 1.00 94.50 84 ALA A CA 1
ATOM 643 C C . ALA A 1 84 ? 2.347 -0.031 5.498 1.00 94.50 84 ALA A C 1
ATOM 645 O O . ALA A 1 84 ? 2.673 -1.152 5.103 1.00 94.50 84 ALA A O 1
ATOM 646 N N . GLN A 1 85 ? 2.290 0.275 6.799 1.00 93.94 85 GLN A N 1
ATOM 647 C CA . GLN A 1 85 ? 2.571 -0.702 7.850 1.00 93.94 85 GLN A CA 1
ATOM 648 C C . GLN A 1 85 ? 1.529 -1.827 7.880 1.00 93.94 85 GLN A C 1
ATOM 650 O O . GLN A 1 85 ? 1.895 -2.992 8.040 1.00 93.94 85 GLN A O 1
ATOM 655 N N . GLU A 1 86 ? 0.246 -1.507 7.700 1.00 93.62 86 GLU A N 1
ATOM 656 C CA . GLU A 1 86 ? -0.820 -2.507 7.625 1.00 93.62 86 GLU A CA 1
ATOM 657 C C . GLU A 1 86 ? -0.633 -3.408 6.404 1.00 93.62 86 GLU A C 1
ATOM 659 O O . GLU A 1 86 ? -0.679 -4.631 6.536 1.00 93.62 86 GLU A O 1
ATOM 664 N N . ALA A 1 87 ? -0.341 -2.831 5.236 1.00 93.75 87 ALA A N 1
ATOM 665 C CA . ALA A 1 87 ? -0.072 -3.587 4.018 1.00 93.75 87 ALA A CA 1
ATOM 666 C C . ALA A 1 87 ? 1.133 -4.527 4.187 1.00 93.75 87 ALA A C 1
ATOM 668 O O . ALA A 1 87 ? 1.051 -5.701 3.817 1.00 93.75 87 ALA A O 1
ATOM 669 N N . ALA A 1 88 ? 2.221 -4.048 4.801 1.00 94.44 88 ALA A N 1
ATOM 670 C CA . ALA A 1 88 ? 3.389 -4.867 5.120 1.00 94.44 88 ALA A CA 1
ATOM 671 C C . ALA A 1 88 ? 3.027 -6.051 6.033 1.00 94.44 88 ALA A C 1
ATOM 673 O O . ALA A 1 88 ? 3.438 -7.183 5.772 1.00 94.44 88 ALA A O 1
ATOM 674 N N . CYS A 1 89 ? 2.203 -5.813 7.057 1.00 94.19 89 CYS A N 1
ATOM 675 C CA . CYS A 1 89 ? 1.752 -6.845 7.988 1.00 94.19 89 CYS A CA 1
ATOM 676 C C . CYS A 1 89 ? 0.799 -7.864 7.356 1.00 94.19 89 CYS A C 1
ATOM 678 O O . CYS A 1 89 ? 0.964 -9.067 7.562 1.00 94.19 89 CYS A O 1
ATOM 680 N N . LYS A 1 90 ? -0.185 -7.390 6.586 1.00 93.50 90 LYS A N 1
ATOM 681 C CA . LYS A 1 90 ? -1.246 -8.207 5.985 1.00 93.50 90 LYS A CA 1
ATOM 682 C C . LYS A 1 90 ? -0.737 -9.068 4.834 1.00 93.50 90 LYS A C 1
ATOM 684 O O . LYS A 1 90 ? -1.179 -10.203 4.676 1.00 93.50 90 LYS A O 1
ATOM 689 N N . HIS A 1 91 ? 0.185 -8.535 4.034 1.00 93.81 91 HIS A N 1
ATOM 690 C CA . HIS A 1 91 ? 0.629 -9.168 2.789 1.00 93.81 91 HIS A CA 1
ATOM 691 C C . HIS A 1 91 ? 2.056 -9.712 2.834 1.00 93.81 91 HIS A C 1
ATOM 693 O O . HIS A 1 91 ? 2.499 -10.283 1.837 1.00 93.81 91 HIS A O 1
ATOM 699 N N . ALA A 1 92 ? 2.754 -9.559 3.965 1.00 91.50 92 ALA A N 1
ATOM 700 C CA . ALA A 1 92 ? 4.150 -9.960 4.144 1.00 91.50 92 ALA A CA 1
ATOM 701 C C . ALA A 1 92 ? 5.073 -9.364 3.061 1.00 91.50 92 ALA A C 1
ATOM 703 O O . ALA A 1 92 ? 5.853 -10.065 2.416 1.00 91.50 92 ALA A O 1
ATOM 704 N N . ILE A 1 93 ? 4.950 -8.052 2.838 1.00 93.12 93 ILE A N 1
ATOM 705 C CA . ILE A 1 93 ? 5.736 -7.290 1.855 1.00 93.12 93 ILE A CA 1
ATOM 706 C C . ILE A 1 93 ? 6.601 -6.231 2.537 1.00 93.12 93 ILE A C 1
ATOM 708 O O . ILE A 1 93 ? 6.315 -5.801 3.654 1.00 93.12 93 ILE A O 1
ATOM 712 N N . SER A 1 94 ? 7.635 -5.778 1.830 1.00 90.94 94 SER A N 1
ATOM 713 C CA . SER A 1 94 ? 8.460 -4.641 2.242 1.00 90.94 94 SER A CA 1
ATOM 714 C C . SER A 1 94 ? 8.054 -3.395 1.462 1.00 90.94 94 SER A C 1
ATOM 716 O O . SER A 1 94 ? 8.193 -3.358 0.237 1.00 90.94 94 SER A O 1
ATOM 718 N N . VAL A 1 95 ? 7.572 -2.378 2.174 1.00 93.38 95 VAL A N 1
ATOM 719 C CA . VAL A 1 95 ? 7.125 -1.100 1.610 1.00 93.38 95 VAL A CA 1
ATOM 720 C C . VAL A 1 95 ? 8.205 -0.039 1.799 1.00 93.38 95 VAL A C 1
ATOM 722 O O . VAL A 1 95 ? 8.731 0.156 2.897 1.00 93.38 95 VAL A O 1
ATOM 725 N N . GLU A 1 96 ? 8.536 0.675 0.733 1.00 89.31 96 GLU A N 1
ATOM 726 C CA . GLU A 1 96 ? 9.513 1.757 0.759 1.00 89.31 96 GLU A CA 1
ATOM 727 C C . GLU A 1 96 ? 8.898 3.037 1.323 1.00 89.31 96 GLU A C 1
ATOM 729 O O . GLU A 1 96 ? 7.856 3.506 0.867 1.00 89.31 96 GLU A O 1
ATOM 734 N N . SER A 1 97 ? 9.569 3.658 2.297 1.00 83.75 97 SER A N 1
ATOM 735 C CA . SER A 1 97 ? 9.037 4.867 2.934 1.00 83.75 97 SER A CA 1
ATOM 736 C C . SER A 1 97 ? 9.261 6.153 2.144 1.00 83.75 97 SER A C 1
ATOM 738 O O . SER A 1 97 ? 8.850 7.210 2.613 1.00 83.75 97 SER A O 1
ATOM 740 N N . GLN A 1 98 ? 9.990 6.114 1.025 1.00 81.81 98 GLN A N 1
ATOM 741 C CA . GLN A 1 98 ? 10.515 7.326 0.381 1.00 81.81 98 GLN A CA 1
ATOM 742 C C . GLN A 1 98 ? 9.410 8.264 -0.126 1.00 81.81 98 GLN A C 1
ATOM 744 O O . GLN A 1 98 ? 9.633 9.466 -0.230 1.00 81.81 98 GLN A O 1
ATOM 749 N N . THR A 1 99 ? 8.216 7.733 -0.390 1.00 78.75 99 THR A N 1
ATOM 750 C CA . THR A 1 99 ? 7.061 8.486 -0.897 1.00 78.75 99 THR A CA 1
ATOM 751 C C . THR A 1 99 ? 5.962 8.697 0.149 1.00 78.75 99 THR A C 1
ATOM 753 O O . THR A 1 99 ? 4.916 9.270 -0.160 1.00 78.75 99 THR A O 1
ATOM 756 N N . LEU A 1 100 ? 6.165 8.259 1.397 1.00 89.50 100 LEU A N 1
ATOM 757 C CA . LEU A 1 100 ? 5.145 8.324 2.444 1.00 89.50 100 LEU A CA 1
ATOM 758 C C . LEU A 1 100 ? 5.225 9.646 3.208 1.00 89.50 100 LEU A C 1
ATOM 760 O O . LEU A 1 100 ? 6.192 9.921 3.915 1.00 89.50 100 LEU A O 1
ATOM 764 N N . THR A 1 101 ? 4.175 10.452 3.087 1.00 88.50 101 THR A N 1
ATOM 765 C CA . THR A 1 101 ? 4.036 11.770 3.722 1.00 88.50 101 THR A CA 1
ATOM 766 C C . THR A 1 101 ? 2.599 11.971 4.210 1.00 88.50 101 THR A C 1
ATOM 768 O O . THR A 1 101 ? 1.719 11.170 3.905 1.00 88.50 101 THR A O 1
ATOM 771 N N . ASN A 1 102 ? 2.319 13.064 4.927 1.00 86.56 102 ASN A N 1
ATOM 772 C CA . ASN A 1 102 ? 0.959 13.383 5.393 1.00 86.56 102 ASN A CA 1
ATOM 773 C C . ASN A 1 102 ? -0.084 13.523 4.271 1.00 86.56 102 ASN A C 1
ATOM 775 O O . ASN A 1 102 ? -1.275 13.359 4.528 1.00 86.56 102 ASN A O 1
ATOM 779 N N . LEU A 1 103 ? 0.357 13.814 3.044 1.00 89.50 103 LEU A N 1
ATOM 780 C CA . LEU A 1 103 ? -0.503 13.979 1.869 1.00 89.50 103 LEU A CA 1
ATOM 781 C C . LEU A 1 103 ? -0.335 12.843 0.853 1.00 89.50 103 LEU A C 1
ATOM 783 O O . LEU A 1 103 ? -0.896 12.906 -0.240 1.00 89.50 103 LEU A O 1
ATOM 787 N N . SER A 1 104 ? 0.449 11.816 1.187 1.00 92.50 104 SER A N 1
ATOM 788 C CA . SER A 1 104 ? 0.653 10.688 0.292 1.00 92.50 104 SER A CA 1
ATOM 789 C C . SER A 1 104 ? -0.569 9.778 0.276 1.00 92.50 104 SER A C 1
ATOM 791 O O . SER A 1 104 ? -1.183 9.492 1.302 1.00 92.50 104 SER A O 1
ATOM 793 N N . TYR A 1 105 ? -0.902 9.309 -0.916 1.00 93.31 105 TYR A N 1
ATOM 794 C CA . TYR A 1 105 ? -1.973 8.355 -1.185 1.00 93.31 105 TYR A CA 1
ATOM 795 C C . TYR A 1 105 ? -1.441 7.135 -1.942 1.00 93.31 105 TYR A C 1
ATOM 797 O O . TYR A 1 105 ? -2.207 6.348 -2.495 1.00 93.31 105 TYR A O 1
ATOM 805 N N . GLU A 1 106 ? -0.118 6.979 -1.975 1.00 94.62 106 GLU A N 1
ATOM 806 C CA . GLU A 1 106 ? 0.557 5.892 -2.662 1.00 94.62 106 GLU A CA 1
ATOM 807 C C . GLU A 1 106 ? 1.717 5.339 -1.838 1.00 94.62 106 GLU A C 1
ATOM 809 O O . GLU A 1 106 ? 2.345 6.046 -1.051 1.00 94.62 106 GLU A O 1
ATOM 814 N N . PHE A 1 107 ? 2.030 4.069 -2.061 1.00 95.12 107 PHE A N 1
ATOM 815 C CA . PHE A 1 107 ? 3.259 3.455 -1.577 1.00 95.12 107 PHE A CA 1
ATOM 816 C C . PHE A 1 107 ? 3.897 2.609 -2.675 1.00 95.12 107 PHE A C 1
ATOM 818 O O . PHE A 1 107 ? 3.217 2.147 -3.596 1.00 95.12 107 PHE A O 1
ATOM 825 N N . THR A 1 108 ? 5.206 2.381 -2.573 1.00 95.94 108 THR A N 1
ATOM 826 C CA . THR A 1 108 ? 5.926 1.434 -3.431 1.00 95.94 108 THR A CA 1
ATOM 827 C C . THR A 1 108 ? 6.383 0.225 -2.634 1.00 95.94 108 THR A C 1
ATOM 829 O O . THR A 1 108 ? 6.838 0.348 -1.500 1.00 95.94 108 THR A O 1
ATOM 832 N N . ALA A 1 109 ? 6.258 -0.966 -3.212 1.00 95.81 109 ALA A N 1
ATOM 833 C CA . ALA A 1 109 ? 6.718 -2.197 -2.581 1.00 95.81 109 ALA A CA 1
ATOM 834 C C . ALA A 1 109 ? 7.170 -3.216 -3.623 1.00 95.81 109 ALA A C 1
ATOM 836 O O . ALA A 1 109 ? 6.577 -3.333 -4.698 1.00 95.81 109 ALA A O 1
ATOM 837 N N . TYR A 1 110 ? 8.200 -3.985 -3.279 1.00 95.50 110 TYR A N 1
ATOM 838 C CA . TYR A 1 110 ? 8.554 -5.184 -4.028 1.00 95.50 110 TYR A CA 1
ATOM 839 C C . TYR A 1 110 ? 7.679 -6.338 -3.561 1.00 95.50 110 TYR A C 1
ATOM 841 O O . TYR A 1 110 ? 7.660 -6.660 -2.372 1.00 95.50 110 TYR A O 1
ATOM 849 N N . MET A 1 111 ? 6.956 -6.963 -4.486 1.00 95.88 111 MET A N 1
ATOM 850 C CA . MET A 1 111 ? 6.032 -8.042 -4.147 1.00 95.88 111 MET A CA 1
ATOM 851 C C . MET A 1 111 ? 5.855 -9.031 -5.306 1.00 95.88 111 MET A C 1
ATOM 853 O O . MET A 1 111 ? 6.064 -8.660 -6.462 1.00 95.88 111 MET A O 1
ATOM 857 N N . PRO A 1 112 ? 5.460 -10.286 -5.024 1.00 96.31 112 PRO A N 1
ATOM 858 C CA . PRO A 1 112 ? 5.012 -11.213 -6.057 1.00 96.31 112 PRO A CA 1
ATOM 859 C C . PRO A 1 112 ? 3.760 -10.702 -6.777 1.00 96.31 112 PRO A C 1
ATOM 861 O O . PRO A 1 112 ? 2.882 -10.103 -6.150 1.00 96.31 112 PRO A O 1
ATOM 864 N N . ASP A 1 113 ? 3.612 -11.046 -8.055 1.00 95.25 113 ASP A N 1
ATOM 865 C CA . ASP A 1 113 ? 2.443 -10.683 -8.870 1.00 95.25 113 ASP A CA 1
ATOM 866 C C . ASP A 1 113 ? 1.126 -11.182 -8.247 1.00 95.25 113 ASP A C 1
ATOM 868 O O . ASP A 1 113 ? 0.101 -10.507 -8.310 1.00 95.25 113 ASP A O 1
ATOM 872 N N . SER A 1 114 ? 1.154 -12.332 -7.562 1.00 96.38 114 SER A N 1
ATOM 873 C CA . SER A 1 114 ? -0.009 -12.859 -6.839 1.00 96.38 114 SER A CA 1
ATOM 874 C C . SER A 1 114 ? -0.413 -11.982 -5.652 1.00 96.38 114 SER A C 1
ATOM 876 O O . SER A 1 114 ? -1.600 -11.852 -5.358 1.00 96.38 114 SER A O 1
ATOM 878 N N . THR A 1 115 ? 0.552 -11.362 -4.970 1.00 97.38 115 THR A N 1
ATOM 879 C CA . THR A 1 115 ? 0.288 -10.397 -3.898 1.00 97.38 115 THR A CA 1
ATOM 880 C C . THR A 1 115 ? -0.269 -9.101 -4.468 1.00 97.38 115 THR A C 1
ATOM 882 O O . THR A 1 115 ? -1.270 -8.606 -3.954 1.00 97.38 115 THR A O 1
ATOM 885 N N . ALA A 1 116 ? 0.294 -8.609 -5.576 1.00 97.06 116 ALA A N 1
ATOM 886 C CA . ALA A 1 116 ? -0.249 -7.456 -6.290 1.00 97.06 116 ALA A CA 1
ATOM 887 C C . ALA A 1 116 ? -1.708 -7.695 -6.716 1.00 97.06 116 ALA A C 1
ATOM 889 O O . ALA A 1 116 ? -2.564 -6.845 -6.485 1.00 97.06 116 ALA A O 1
ATOM 890 N N . ALA A 1 117 ? -2.021 -8.880 -7.251 1.00 96.19 117 ALA A N 1
ATOM 891 C CA . ALA A 1 117 ? -3.383 -9.254 -7.625 1.00 96.19 117 ALA A CA 1
ATOM 892 C C . ALA A 1 117 ? -4.348 -9.264 -6.428 1.00 96.19 117 ALA A C 1
ATOM 894 O O . ALA A 1 117 ? -5.480 -8.813 -6.574 1.00 96.19 117 ALA A O 1
ATOM 895 N N . ARG A 1 118 ? -3.914 -9.720 -5.242 1.00 95.88 118 ARG A N 1
ATOM 896 C CA . ARG A 1 118 ? -4.737 -9.668 -4.018 1.00 95.88 118 ARG A CA 1
ATOM 897 C C . ARG A 1 118 ? -4.979 -8.234 -3.548 1.00 95.88 118 ARG A C 1
ATOM 899 O O . ARG A 1 118 ? -6.117 -7.894 -3.249 1.00 95.88 118 ARG A O 1
ATOM 906 N N . ILE A 1 119 ? -3.942 -7.395 -3.532 1.00 95.75 119 ILE A N 1
ATOM 907 C CA . ILE A 1 119 ? -4.052 -5.973 -3.157 1.00 95.75 119 ILE A CA 1
ATOM 908 C C . ILE A 1 119 ? -4.974 -5.219 -4.123 1.00 95.75 119 ILE A C 1
ATOM 910 O O . ILE A 1 119 ? -5.755 -4.370 -3.700 1.00 95.75 119 ILE A O 1
ATOM 914 N N . ALA A 1 120 ? -4.945 -5.558 -5.414 1.00 95.56 120 ALA A N 1
ATOM 915 C CA . ALA A 1 120 ? -5.816 -4.963 -6.426 1.00 95.56 120 ALA A CA 1
ATOM 916 C C . ALA A 1 120 ? -7.319 -5.170 -6.146 1.00 95.56 120 ALA A C 1
ATOM 918 O O . ALA A 1 120 ? -8.141 -4.361 -6.578 1.00 95.56 120 ALA A O 1
ATOM 919 N N . GLN A 1 121 ? -7.672 -6.235 -5.416 1.00 93.88 121 GLN A N 1
ATOM 920 C CA . GLN A 1 121 ? -9.051 -6.549 -5.031 1.00 93.88 121 GLN A CA 1
ATOM 921 C C . GLN A 1 121 ? -9.495 -5.875 -3.726 1.00 93.88 121 GLN A C 1
ATOM 923 O O . GLN A 1 121 ? -10.651 -6.019 -3.339 1.00 93.88 121 GLN A O 1
ATOM 928 N N . GLU A 1 122 ? -8.612 -5.159 -3.027 1.00 91.94 122 GLU A N 1
ATOM 929 C CA . GLU A 1 122 ? -8.982 -4.463 -1.793 1.00 91.94 122 GLU A CA 1
ATOM 930 C C . GLU A 1 122 ? -9.831 -3.221 -2.093 1.00 91.94 122 GLU A C 1
ATOM 932 O O . GLU A 1 122 ? -9.579 -2.485 -3.048 1.00 91.94 122 GLU A O 1
ATOM 937 N N . ASP A 1 123 ? -10.830 -2.959 -1.248 1.00 89.19 123 ASP A N 1
ATOM 938 C CA . ASP A 1 123 ? -11.823 -1.906 -1.491 1.00 89.19 123 ASP A CA 1
ATOM 939 C C . ASP A 1 123 ? -11.209 -0.509 -1.641 1.00 89.19 123 ASP A C 1
ATOM 941 O O . ASP A 1 123 ? -11.664 0.285 -2.470 1.00 89.19 123 ASP A O 1
ATOM 945 N N . TYR A 1 124 ? -10.159 -0.217 -0.870 1.00 89.38 124 TYR A N 1
ATOM 946 C CA . TYR A 1 124 ? -9.446 1.059 -0.908 1.00 89.38 124 TYR A CA 1
ATOM 947 C C . TYR A 1 124 ? -8.434 1.177 -2.048 1.00 89.38 124 TYR A C 1
ATOM 949 O O . TYR A 1 124 ? -7.945 2.279 -2.295 1.00 89.38 124 TYR A O 1
ATOM 957 N N . THR A 1 125 ? -8.089 0.090 -2.740 1.00 93.62 125 THR A N 1
ATOM 958 C CA . THR A 1 125 ? -7.105 0.155 -3.824 1.00 93.62 125 THR A CA 1
ATOM 959 C C . THR A 1 125 ? -7.763 0.783 -5.050 1.00 93.62 125 THR A C 1
ATOM 961 O O . THR A 1 125 ? -8.672 0.213 -5.652 1.00 93.62 125 THR A O 1
ATOM 964 N N . ALA A 1 126 ? -7.302 1.979 -5.415 1.00 93.31 126 ALA A N 1
ATOM 965 C CA . ALA A 1 126 ? -7.757 2.732 -6.583 1.00 93.31 126 ALA A CA 1
ATOM 966 C C . ALA A 1 126 ? -6.869 2.478 -7.814 1.00 93.31 126 ALA A C 1
ATOM 968 O O . ALA A 1 126 ? -7.316 2.627 -8.950 1.00 93.31 126 ALA A O 1
ATOM 969 N N . GLY A 1 127 ? -5.613 2.078 -7.607 1.00 95.50 127 GLY A N 1
ATOM 970 C CA . GLY A 1 127 ? -4.689 1.753 -8.688 1.00 95.50 127 GLY A CA 1
ATOM 971 C C . GLY A 1 127 ? -3.508 0.911 -8.228 1.00 95.50 127 GLY A C 1
ATOM 972 O O . GLY A 1 127 ? -3.082 0.981 -7.077 1.00 95.50 127 GLY A O 1
ATOM 973 N N . ILE A 1 128 ? -2.969 0.108 -9.142 1.00 97.56 128 ILE A N 1
ATOM 974 C CA . ILE A 1 128 ? -1.741 -0.651 -8.916 1.00 97.56 128 ILE A CA 1
ATOM 975 C C . ILE A 1 128 ? -1.001 -0.867 -10.237 1.00 97.56 128 ILE A C 1
ATOM 977 O O . ILE A 1 128 ? -1.553 -1.401 -11.202 1.00 97.56 128 ILE A O 1
ATOM 981 N N . ARG A 1 129 ? 0.259 -0.432 -10.289 1.00 97.56 129 ARG A N 1
ATOM 982 C CA . ARG A 1 129 ? 1.088 -0.457 -11.502 1.00 97.56 129 ARG A CA 1
ATOM 983 C C . ARG A 1 129 ? 2.514 -0.866 -11.178 1.00 97.56 129 ARG A C 1
ATOM 985 O O . ARG A 1 129 ? 3.074 -0.411 -10.184 1.00 97.56 129 ARG A O 1
ATOM 992 N N . GLN A 1 130 ? 3.130 -1.665 -12.041 1.00 97.44 130 GLN A N 1
ATOM 993 C CA . GLN A 1 130 ? 4.570 -1.893 -11.987 1.00 97.44 130 GLN A CA 1
ATOM 994 C C . GLN A 1 130 ? 5.335 -0.585 -12.228 1.00 97.44 130 GLN A C 1
ATOM 996 O O . GLN A 1 130 ? 5.023 0.202 -13.129 1.00 97.44 130 GLN A O 1
ATOM 1001 N N . VAL A 1 131 ? 6.365 -0.347 -11.427 1.00 94.50 131 VAL A N 1
ATOM 1002 C CA . VAL A 1 131 ? 7.279 0.772 -11.653 1.00 94.50 131 VAL A CA 1
ATOM 1003 C C . VAL A 1 131 ? 8.212 0.388 -12.796 1.00 94.50 131 VAL A C 1
ATOM 1005 O O . VAL A 1 131 ? 8.852 -0.662 -12.757 1.00 94.50 131 VAL A O 1
ATOM 1008 N N . ARG A 1 132 ? 8.261 1.215 -13.844 1.00 92.50 132 ARG A N 1
ATOM 1009 C CA . ARG A 1 132 ? 9.155 1.000 -14.984 1.00 92.50 132 ARG A CA 1
ATOM 1010 C C . ARG A 1 132 ? 10.586 1.311 -14.554 1.00 92.50 132 ARG A C 1
ATOM 1012 O O . ARG A 1 132 ? 10.832 2.300 -13.869 1.00 92.50 132 ARG A O 1
ATOM 1019 N N . LYS A 1 133 ? 11.532 0.464 -14.954 1.00 90.31 133 LYS A N 1
ATOM 1020 C CA . LYS A 1 133 ? 12.958 0.735 -14.793 1.00 90.31 133 LYS A CA 1
ATOM 1021 C C . LYS A 1 133 ? 13.293 2.011 -15.582 1.00 90.31 133 LYS A C 1
ATOM 1023 O O . LYS A 1 133 ? 12.970 2.047 -16.770 1.00 90.31 133 LYS A O 1
ATOM 1028 N N . PRO A 1 134 ? 13.929 3.024 -14.966 1.00 85.38 134 PRO A N 1
ATOM 1029 C CA . PRO A 1 134 ? 14.324 4.231 -15.679 1.00 85.38 134 PRO A CA 1
ATOM 1030 C C . PRO A 1 134 ? 15.166 3.889 -16.912 1.00 85.38 134 PRO A C 1
ATOM 1032 O O . PRO A 1 134 ? 16.163 3.171 -16.802 1.00 85.38 134 PRO A O 1
ATOM 1035 N N . ASP A 1 135 ? 14.743 4.389 -18.071 1.00 83.69 135 ASP A N 1
ATOM 1036 C CA . ASP A 1 135 ? 15.482 4.292 -19.327 1.00 83.69 135 ASP A CA 1
ATOM 1037 C C . ASP A 1 135 ? 16.066 5.679 -19.646 1.00 83.69 135 ASP A C 1
ATOM 1039 O O . ASP A 1 135 ? 15.309 6.592 -19.991 1.00 83.69 135 ASP A O 1
ATOM 1043 N N . PRO A 1 136 ? 17.392 5.873 -19.524 1.00 78.44 136 PRO A N 1
ATOM 1044 C CA . PRO A 1 136 ? 18.019 7.163 -19.801 1.00 78.44 136 PRO A CA 1
ATOM 1045 C C . PRO A 1 136 ? 17.886 7.584 -21.274 1.00 78.44 136 PRO A C 1
ATOM 1047 O O . PRO A 1 136 ? 17.998 8.770 -21.579 1.00 78.44 136 PRO A O 1
ATOM 1050 N N . CYS A 1 137 ? 17.604 6.643 -22.179 1.00 80.94 137 CYS A N 1
ATOM 1051 C CA . CYS A 1 137 ? 17.367 6.910 -23.593 1.00 80.94 137 CYS A CA 1
ATOM 1052 C C . CYS A 1 137 ? 15.898 7.198 -23.920 1.00 80.94 137 CYS A C 1
ATOM 1054 O O . CYS A 1 137 ? 15.597 7.660 -25.021 1.00 80.94 137 CYS A O 1
ATOM 1056 N N . ARG A 1 138 ? 14.979 6.948 -22.980 1.00 78.81 138 ARG A N 1
ATOM 1057 C CA . ARG A 1 138 ? 13.539 7.216 -23.109 1.00 78.81 138 ARG A CA 1
ATOM 1058 C C . ARG A 1 138 ? 12.987 7.803 -21.802 1.00 78.81 138 ARG A C 1
ATOM 1060 O O . ARG A 1 138 ? 12.197 7.143 -21.124 1.00 78.81 138 ARG A O 1
ATOM 1067 N N . PRO A 1 139 ? 13.407 9.022 -21.416 1.00 72.25 139 PRO A N 1
ATOM 1068 C CA . PRO A 1 139 ? 12.954 9.629 -20.170 1.00 72.25 139 PRO A CA 1
ATOM 1069 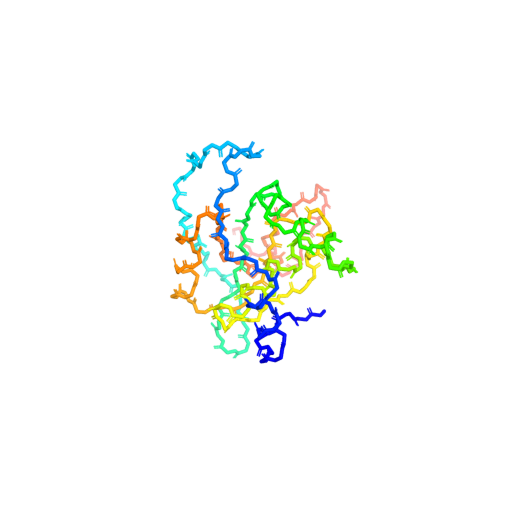C C . PRO A 1 139 ? 11.445 9.913 -20.209 1.00 72.25 139 PRO A C 1
ATOM 1071 O O . PRO A 1 139 ? 10.922 10.409 -21.205 1.00 72.25 139 PRO A O 1
ATOM 1074 N N . GLU A 1 140 ? 10.746 9.629 -19.105 1.00 68.12 140 GLU A N 1
ATOM 1075 C CA . GLU A 1 140 ? 9.300 9.893 -18.974 1.00 68.12 140 GLU A CA 1
ATOM 1076 C C . GLU A 1 140 ? 8.975 11.399 -18.990 1.00 68.12 140 GLU A 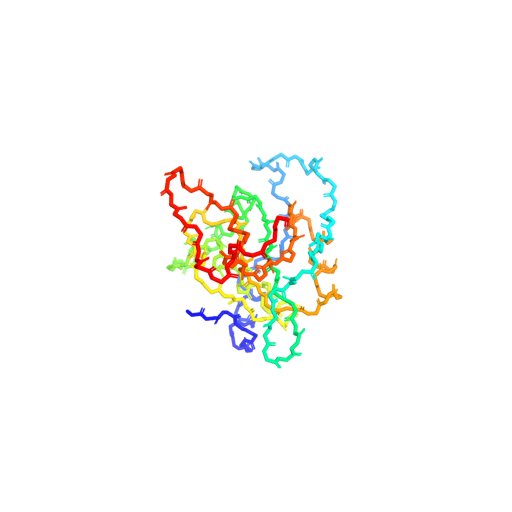C 1
ATOM 1078 O O . GLU A 1 140 ? 7.883 11.797 -19.388 1.00 68.12 140 GLU A O 1
ATOM 1083 N N . VAL A 1 141 ? 9.931 12.240 -18.581 1.00 69.50 141 VAL A N 1
ATOM 1084 C CA . VAL A 1 141 ? 9.834 13.703 -18.609 1.00 69.50 141 VAL A CA 1
ATOM 1085 C C . VAL A 1 141 ? 10.964 14.244 -19.475 1.00 69.50 141 VAL A C 1
ATOM 1087 O O . VAL A 1 141 ? 12.138 14.102 -19.137 1.00 69.50 141 VAL A O 1
ATOM 1090 N N . VAL A 1 142 ? 10.606 14.882 -20.590 1.00 72.75 142 VAL A N 1
ATOM 1091 C CA . VAL A 1 142 ? 11.557 15.549 -21.484 1.00 72.75 142 VAL A CA 1
ATOM 1092 C C . VAL A 1 142 ? 11.453 17.050 -21.260 1.00 72.75 142 VAL A C 1
ATOM 1094 O O . VAL A 1 142 ? 10.440 17.665 -21.593 1.00 72.75 142 VAL A O 1
ATOM 1097 N N . PHE A 1 143 ? 12.503 17.657 -20.713 1.00 75.62 143 PHE A N 1
ATOM 1098 C CA . PHE A 1 143 ? 12.608 19.112 -20.684 1.00 75.62 143 PHE A CA 1
ATOM 1099 C C . PHE A 1 143 ? 13.100 19.610 -22.050 1.00 75.62 143 PHE A C 1
ATOM 1101 O O . PHE A 1 143 ? 14.119 19.105 -22.541 1.00 75.62 143 PHE A O 1
ATOM 1108 N N . PRO A 1 144 ? 12.419 20.591 -22.676 1.00 77.50 144 PRO A N 1
ATOM 1109 C CA . PRO A 1 144 ? 12.858 21.154 -23.948 1.00 77.50 144 PRO A CA 1
ATOM 1110 C C . PRO A 1 144 ? 14.330 21.580 -23.894 1.00 77.50 144 PRO A C 1
ATOM 1112 O O . PRO A 1 144 ? 14.751 22.273 -22.971 1.00 77.50 144 PRO A O 1
ATOM 1115 N N . G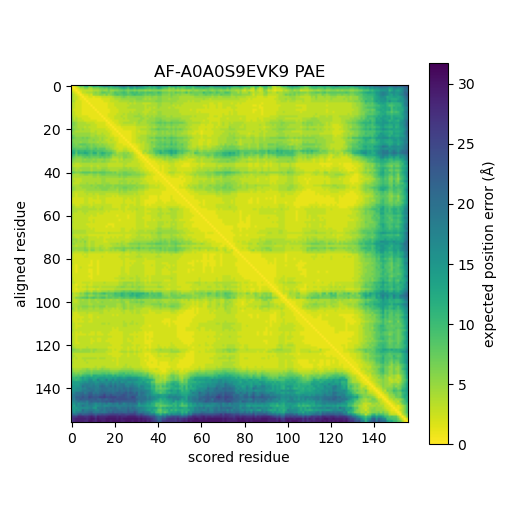LY A 1 145 ? 15.119 21.145 -24.877 1.00 74.12 145 GLY A N 1
ATOM 1116 C CA . GLY A 1 145 ? 16.535 21.508 -24.996 1.00 74.12 145 GLY A CA 1
ATOM 1117 C C . GLY A 1 145 ? 17.509 20.699 -24.133 1.00 74.12 145 GLY A C 1
ATOM 1118 O O . GLY A 1 145 ? 18.710 20.936 -24.233 1.00 74.12 145 GLY A O 1
ATOM 1119 N N . THR A 1 146 ? 17.050 19.729 -23.332 1.00 76.50 146 THR A N 1
ATOM 1120 C CA . THR A 1 146 ? 17.966 18.813 -22.631 1.00 76.50 146 THR A CA 1
ATOM 1121 C C . THR A 1 146 ? 18.407 17.700 -23.588 1.00 76.50 146 THR A C 1
ATOM 1123 O O . THR A 1 146 ? 17.561 16.919 -24.032 1.00 76.50 146 THR A O 1
ATOM 1126 N N . PRO A 1 147 ? 19.700 17.613 -23.956 1.00 74.81 147 PRO A N 1
ATOM 1127 C CA . PRO A 1 147 ? 20.163 16.596 -24.887 1.00 74.81 147 PRO A CA 1
ATOM 1128 C C . PRO A 1 147 ? 20.140 15.212 -24.233 1.00 74.81 147 PRO A C 1
ATOM 1130 O O . PRO A 1 147 ? 20.537 15.058 -23.078 1.00 74.81 147 PRO A O 1
ATOM 1133 N N . LEU A 1 148 ? 19.738 14.191 -24.996 1.00 78.38 148 LEU A N 1
ATOM 1134 C CA . LEU A 1 148 ? 19.879 12.802 -24.561 1.00 78.38 148 LEU A CA 1
ATOM 1135 C C . LEU A 1 148 ? 21.367 12.435 -24.384 1.00 78.38 148 LEU A C 1
ATOM 1137 O O . LEU A 1 148 ? 22.223 12.996 -25.102 1.00 78.38 148 LEU A O 1
ATOM 1141 N N . PRO A 1 149 ? 21.674 11.481 -23.479 1.00 80.94 149 PRO A N 1
ATOM 1142 C CA . PRO A 1 149 ? 23.014 10.920 -23.342 1.00 80.94 149 PRO A CA 1
ATOM 1143 C C . PRO A 1 149 ? 23.579 10.454 -24.700 1.00 80.94 149 PRO A C 1
ATOM 1145 O O . PRO A 1 149 ? 22.807 9.985 -25.545 1.00 80.94 149 PRO A O 1
ATOM 1148 N N . PRO A 1 150 ? 24.889 10.620 -24.975 1.00 80.12 150 PRO A N 1
ATOM 1149 C CA . PRO A 1 150 ? 25.493 10.300 -26.275 1.00 80.12 150 PRO A CA 1
ATOM 1150 C C . PRO A 1 150 ? 25.214 8.877 -26.777 1.00 80.12 150 PRO A C 1
ATOM 1152 O O . PRO A 1 150 ? 24.970 8.681 -27.967 1.00 80.12 150 PRO A O 1
ATOM 1155 N N . GLU A 1 151 ? 25.188 7.905 -25.871 1.00 80.00 151 GLU A N 1
ATOM 1156 C CA . GLU A 1 151 ? 24.886 6.496 -26.125 1.00 80.00 151 GLU A CA 1
ATOM 1157 C C . GLU A 1 151 ? 23.462 6.265 -26.658 1.00 80.00 151 GLU A C 1
ATOM 1159 O O . GLU A 1 151 ? 23.213 5.289 -27.359 1.00 80.00 151 GLU A O 1
ATOM 1164 N N . CYS A 1 152 ? 22.543 7.199 -26.406 1.00 80.50 152 CYS A N 1
ATOM 1165 C CA . CYS A 1 152 ? 21.147 7.138 -26.835 1.00 80.50 152 CYS A CA 1
ATOM 1166 C C . CYS A 1 152 ? 20.903 7.748 -28.225 1.00 80.50 152 CYS A C 1
ATOM 1168 O O . CYS A 1 152 ? 19.770 7.757 -28.700 1.00 80.50 152 CYS A O 1
ATOM 1170 N N . ARG A 1 153 ? 21.938 8.300 -28.876 1.00 70.31 153 ARG A N 1
ATOM 1171 C CA . ARG A 1 153 ? 21.819 9.031 -30.155 1.00 70.31 153 ARG A CA 1
ATOM 1172 C C . ARG A 1 153 ? 21.910 8.144 -31.400 1.00 70.31 153 ARG A C 1
ATOM 1174 O O . ARG A 1 153 ? 21.851 8.667 -32.507 1.00 70.31 153 ARG A O 1
ATOM 1181 N N . THR A 1 154 ? 22.070 6.829 -31.249 1.00 59.69 154 THR A N 1
ATOM 1182 C CA . THR A 1 154 ? 22.214 5.904 -32.385 1.00 59.69 154 THR A CA 1
ATOM 1183 C C . THR A 1 154 ? 20.928 5.113 -32.612 1.00 59.69 154 THR A C 1
ATOM 1185 O O . THR A 1 154 ? 20.594 4.202 -31.862 1.00 59.69 154 THR A O 1
ATOM 1188 N N . GLY A 1 155 ? 20.182 5.504 -33.647 1.00 53.78 155 GLY A N 1
ATOM 1189 C CA . GLY A 1 155 ? 18.921 4.873 -34.036 1.00 53.78 155 GLY A CA 1
ATOM 1190 C C . GLY A 1 155 ? 18.075 5.773 -34.935 1.00 53.78 155 GLY A C 1
ATOM 1191 O O . GLY A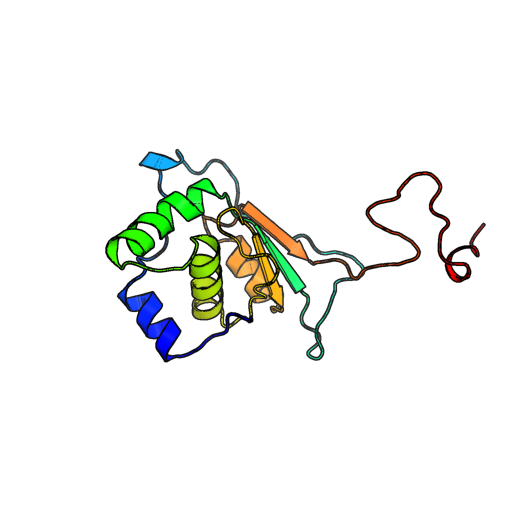 1 155 ? 16.953 6.109 -34.569 1.00 53.78 155 GLY A O 1
ATOM 1192 N N . THR A 1 156 ? 18.633 6.197 -36.070 1.00 43.00 156 THR A N 1
ATOM 1193 C CA . THR A 1 156 ? 17.871 6.705 -37.226 1.00 43.00 156 THR A CA 1
ATOM 1194 C C . THR A 1 156 ? 17.944 5.685 -38.339 1.00 43.00 156 THR A C 1
ATOM 1196 O O . THR A 1 156 ? 19.092 5.264 -38.615 1.00 43.00 156 THR A O 1
#

pLDDT: mean 89.44, std 8.52, range [43.0, 97.56]